Protein AF-A0AAN8SXS8-F1 (afdb_monomer_lite)

Radius of gyration: 14.44 Å; chains: 1; bounding box: 37×22×40 Å

Foldseek 3Di:
DVLVVLLVVLLPFDQDPDDPDDDFFQFLLRLQVVVCVVVVHDFDPVLNVVSVVRLVVLPPPPCNRPGVCVVDPRSRSVVVSSVVRCCCSPPDDSVVVVVD

Secondary structure (DSSP, 8-state):
-HHHHHHHHHHHSPPPS--------SSHHHHHHHHHHHHT-PPPHHHHHHHHHHHHTTTTSTTTTS-HHHHS-HHHHHHHHHHHHHHHHHH--HHHHTT-

Organism: Solanum bulbocastanum (NCBI:txid147425)

InterPro domains:
  IPR015270 Protein RDM1, plant [PF09187] (3-100)
  IPR015270 Protein RDM1, plant [PTHR36366] (3-100)
  IPR036319 RDM1 superfamily [G3DSA:1.20.120.690] (1-100)
  IPR036319 RDM1 superfamily [SSF109920] (3-100)

Sequence (100 aa):
MIARMYQEYMKLVPMPTQCGFVILF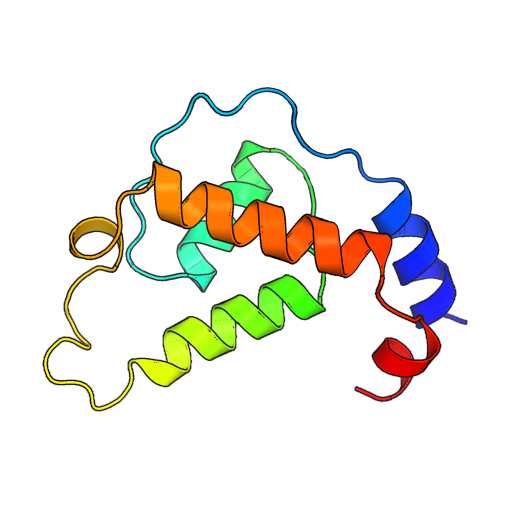TSWVGFATSMKEFYGQPLHYLTNVQMKKFDQMRLGADNEDVPIDTIIDSGKAKATIWIIEEVHRSTSSHHYIARL

Structure (mmCIF, N/CA/C/O backbone):
data_AF-A0AAN8SXS8-F1
#
_entry.id   AF-A0AAN8SXS8-F1
#
loop_
_atom_site.group_PDB
_atom_site.id
_atom_site.type_symbol
_atom_site.label_atom_id
_atom_site.label_alt_id
_atom_site.label_comp_id
_atom_site.label_asym_id
_atom_site.label_entity_id
_atom_site.label_seq_id
_atom_site.pdbx_PDB_ins_code
_atom_site.Cartn_x
_atom_site.Cartn_y
_atom_site.Cartn_z
_atom_site.occupancy
_atom_site.B_iso_or_equiv
_atom_site.auth_seq_id
_atom_site.auth_comp_id
_atom_site.auth_asym_id
_atom_site.auth_atom_id
_atom_site.pdbx_PDB_model_num
ATOM 1 N N . MET A 1 1 ? 4.382 0.819 -24.349 1.00 74.31 1 MET A N 1
ATOM 2 C CA . MET A 1 1 ? 5.598 1.562 -23.940 1.00 74.31 1 MET A CA 1
ATOM 3 C C . MET A 1 1 ? 5.448 2.173 -22.545 1.00 74.31 1 MET A C 1
ATOM 5 O O . MET A 1 1 ? 6.227 1.809 -21.678 1.00 74.31 1 MET A O 1
ATOM 9 N N . ILE A 1 2 ? 4.412 2.987 -22.287 1.00 93.75 2 ILE A N 1
ATOM 10 C CA . ILE A 1 2 ? 4.187 3.691 -21.002 1.00 93.75 2 ILE A CA 1
ATOM 11 C C . ILE A 1 2 ? 4.173 2.750 -19.781 1.00 93.75 2 ILE A C 1
ATOM 13 O O . ILE A 1 2 ? 4.963 2.936 -18.864 1.00 93.75 2 ILE A O 1
ATOM 17 N N . ALA A 1 3 ? 3.350 1.692 -19.791 1.00 95.62 3 ALA A N 1
ATOM 18 C CA . ALA A 1 3 ? 3.254 0.757 -18.659 1.00 95.62 3 ALA A CA 1
ATOM 19 C C . ALA A 1 3 ? 4.575 0.029 -18.342 1.00 95.62 3 ALA A C 1
ATOM 21 O O . ALA A 1 3 ? 4.842 -0.303 -17.190 1.00 95.62 3 ALA A O 1
ATOM 22 N N . ARG A 1 4 ? 5.416 -0.207 -19.361 1.00 96.56 4 ARG A N 1
ATOM 23 C CA . ARG A 1 4 ? 6.735 -0.828 -19.188 1.00 96.56 4 ARG A CA 1
ATOM 24 C C . ARG A 1 4 ? 7.689 0.114 -18.467 1.00 96.56 4 ARG A C 1
ATOM 26 O O . ARG A 1 4 ? 8.231 -0.274 -17.441 1.00 96.56 4 ARG A O 1
ATOM 33 N N . MET A 1 5 ? 7.820 1.344 -18.965 1.00 96.94 5 MET A N 1
ATOM 34 C CA . MET A 1 5 ? 8.655 2.372 -18.335 1.00 96.94 5 MET A CA 1
ATOM 35 C C . MET A 1 5 ? 8.201 2.657 -16.903 1.00 96.94 5 MET A C 1
ATOM 37 O O . MET A 1 5 ? 9.026 2.781 -16.007 1.00 96.94 5 MET A O 1
ATOM 41 N N . TYR A 1 6 ? 6.887 2.701 -16.676 1.00 97.00 6 TYR A N 1
ATOM 42 C CA . TYR A 1 6 ? 6.310 2.854 -15.347 1.00 97.00 6 TYR A CA 1
ATOM 43 C C . TYR A 1 6 ? 6.710 1.703 -14.408 1.00 97.00 6 TYR A C 1
ATOM 45 O O . TYR A 1 6 ? 7.204 1.963 -13.314 1.00 97.00 6 TYR A O 1
ATOM 53 N N . GLN A 1 7 ? 6.557 0.438 -14.825 1.00 97.19 7 GLN A N 1
ATOM 54 C CA . GLN A 1 7 ? 6.930 -0.695 -13.969 1.00 97.19 7 GLN A CA 1
ATOM 55 C C . GLN A 1 7 ? 8.440 -0.743 -13.707 1.00 97.19 7 GLN A C 1
ATOM 57 O O . GLN A 1 7 ? 8.859 -1.049 -12.594 1.00 97.19 7 GLN A O 1
ATOM 62 N N . GLU A 1 8 ? 9.259 -0.456 -14.722 1.00 96.75 8 GLU A N 1
ATOM 63 C CA . GLU A 1 8 ? 10.717 -0.381 -14.584 1.00 96.75 8 GLU A CA 1
ATOM 64 C C . GLU A 1 8 ? 11.116 0.732 -13.605 1.00 96.75 8 GLU A C 1
ATOM 66 O O . GLU A 1 8 ? 11.920 0.484 -12.712 1.00 96.75 8 GLU A O 1
ATOM 71 N N . TYR A 1 9 ? 10.490 1.910 -13.686 1.00 96.62 9 TYR A N 1
ATOM 72 C CA . TYR A 1 9 ? 10.692 2.998 -12.727 1.00 96.62 9 TYR A CA 1
ATOM 73 C C . TYR A 1 9 ? 10.298 2.595 -11.301 1.00 96.62 9 TYR A C 1
ATOM 75 O O . TYR A 1 9 ? 11.093 2.757 -10.377 1.00 96.62 9 TYR A O 1
ATOM 83 N N . MET A 1 10 ? 9.106 2.023 -11.105 1.00 97.25 10 MET A N 1
ATOM 84 C CA . MET A 1 10 ? 8.626 1.680 -9.761 1.00 97.25 10 MET A CA 1
ATOM 85 C C . MET A 1 10 ? 9.473 0.599 -9.082 1.00 97.25 10 MET A C 1
ATOM 87 O O . MET A 1 10 ? 9.566 0.593 -7.859 1.00 97.25 10 MET A O 1
ATOM 91 N N . LYS A 1 11 ? 10.146 -0.270 -9.847 1.00 95.69 11 LYS A N 1
ATOM 92 C CA . LYS A 1 11 ? 11.124 -1.238 -9.319 1.00 95.69 11 LYS A CA 1
ATOM 93 C C . LYS A 1 11 ? 12.391 -0.591 -8.75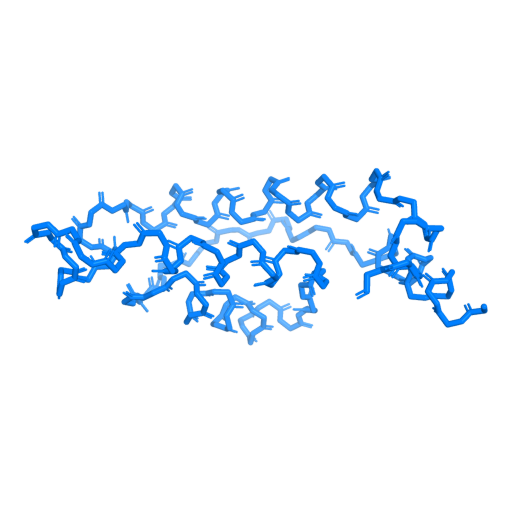6 1.00 95.69 11 LYS A C 1
ATOM 95 O O . LYS A 1 11 ? 13.041 -1.197 -7.912 1.00 95.69 11 LYS A O 1
ATOM 100 N N . LEU A 1 12 ? 12.754 0.603 -9.225 1.00 95.94 12 LEU A N 1
ATOM 101 C CA . LEU A 1 12 ? 13.951 1.321 -8.775 1.00 95.94 12 LEU A CA 1
ATOM 102 C C . LEU A 1 12 ? 13.716 2.115 -7.487 1.00 95.94 12 LEU A C 1
ATOM 104 O O . LEU A 1 12 ? 14.679 2.478 -6.816 1.00 95.94 12 LEU A O 1
ATOM 108 N N . VAL A 1 13 ? 12.459 2.403 -7.136 1.00 94.88 13 VAL A N 1
ATOM 109 C CA . VAL A 1 13 ? 12.135 3.158 -5.922 1.00 94.88 13 VAL A CA 1
ATOM 110 C C . VAL A 1 13 ? 12.362 2.254 -4.698 1.00 94.88 13 VAL A C 1
ATOM 112 O O . VAL A 1 13 ? 11.649 1.253 -4.551 1.00 94.88 13 VAL A O 1
ATOM 115 N N . PRO A 1 14 ? 13.312 2.579 -3.799 1.00 92.31 14 PRO A N 1
ATOM 116 C CA . PRO A 1 14 ? 13.648 1.718 -2.668 1.00 92.31 14 PRO A CA 1
ATOM 117 C C . PRO A 1 14 ? 12.529 1.696 -1.621 1.00 92.31 14 PRO A C 1
ATOM 119 O O . PRO A 1 14 ? 11.825 2.691 -1.438 1.00 92.31 14 PRO A O 1
ATOM 122 N N . MET A 1 15 ? 12.393 0.575 -0.905 1.00 90.38 15 MET A N 1
ATOM 123 C CA . MET A 1 15 ? 11.555 0.508 0.298 1.00 90.38 15 MET A CA 1
ATOM 124 C C . MET A 1 15 ? 12.174 1.364 1.415 1.00 90.38 15 MET A C 1
ATOM 126 O O . MET A 1 15 ? 13.392 1.306 1.614 1.00 90.38 15 MET A O 1
ATOM 130 N N . PRO A 1 16 ? 11.381 2.142 2.169 1.00 85.88 16 PRO A N 1
ATOM 131 C CA . PRO A 1 16 ? 11.909 2.898 3.294 1.00 85.88 16 PRO A CA 1
ATOM 132 C C . PRO A 1 16 ? 12.365 1.971 4.427 1.00 85.88 16 PRO A C 1
ATOM 134 O O . PRO A 1 16 ? 11.639 1.084 4.865 1.00 85.88 16 PRO A O 1
ATOM 137 N N . THR A 1 17 ? 13.573 2.212 4.935 1.00 76.69 17 THR A N 1
ATOM 138 C CA . THR A 1 17 ? 14.211 1.438 6.014 1.00 76.69 17 THR A CA 1
ATOM 139 C C . THR A 1 17 ? 13.872 1.939 7.417 1.00 76.69 17 THR A C 1
ATOM 141 O O . THR A 1 17 ? 14.031 1.198 8.384 1.00 76.69 17 THR A O 1
ATOM 144 N N . GLN A 1 18 ? 13.388 3.177 7.557 1.00 69.44 18 GLN A N 1
ATOM 145 C CA . GLN A 1 18 ? 12.954 3.737 8.839 1.00 69.44 18 GLN A CA 1
ATOM 146 C C . GLN A 1 18 ? 11.432 3.856 8.899 1.00 69.44 18 GLN A C 1
ATOM 148 O O . GLN A 1 18 ? 10.786 4.399 8.004 1.00 69.44 18 GLN A O 1
ATOM 153 N N . CYS A 1 19 ? 10.847 3.352 9.986 1.00 64.06 19 CYS A N 1
ATOM 154 C CA . CYS A 1 19 ? 9.399 3.222 10.134 1.00 64.06 19 CYS A CA 1
ATOM 155 C C . CYS A 1 19 ? 8.889 3.829 11.454 1.00 64.06 19 CYS A C 1
ATOM 157 O O . CYS A 1 19 ? 8.075 3.226 12.144 1.00 64.06 19 CYS A O 1
ATOM 159 N N . GLY A 1 20 ? 9.364 5.020 11.824 1.00 62.09 20 GLY A N 1
ATOM 160 C CA . GLY A 1 20 ? 9.147 5.619 13.149 1.00 62.09 20 GLY A CA 1
ATOM 161 C C . GLY A 1 20 ? 8.022 6.652 13.257 1.00 62.09 20 GLY A C 1
ATOM 162 O O . GLY A 1 20 ? 8.216 7.650 13.939 1.00 62.09 20 GLY A O 1
ATOM 163 N N . PHE A 1 21 ? 6.881 6.472 12.584 1.00 67.88 21 PHE A N 1
ATOM 164 C CA . PHE A 1 21 ? 5.797 7.463 12.640 1.00 67.88 21 PHE A CA 1
ATOM 165 C C . PHE A 1 21 ? 4.405 6.844 12.819 1.00 67.88 21 PHE A C 1
ATOM 167 O O . PHE A 1 21 ? 4.121 5.780 12.251 1.00 67.88 21 PHE A O 1
ATOM 174 N N . VAL A 1 22 ? 3.583 7.537 13.616 1.00 66.12 22 VAL A N 1
ATOM 175 C CA . VAL A 1 22 ? 2.151 7.303 13.849 1.00 66.12 22 VAL A CA 1
ATOM 176 C C . VAL A 1 22 ? 1.406 8.412 13.114 1.00 66.12 22 VAL A C 1
ATOM 178 O O . VAL A 1 22 ? 1.488 9.576 13.495 1.00 66.12 22 VAL A O 1
ATOM 181 N N . ILE A 1 23 ? 0.717 8.056 12.035 1.00 69.62 23 ILE A N 1
ATOM 182 C CA . ILE A 1 23 ? -0.155 8.972 11.294 1.00 69.62 23 ILE A CA 1
ATOM 183 C C . ILE A 1 23 ? -1.573 8.690 11.777 1.00 69.62 23 ILE A C 1
ATOM 185 O O . ILE A 1 23 ? -1.951 7.524 11.868 1.00 69.62 23 ILE A O 1
ATOM 189 N N . LEU A 1 24 ? -2.342 9.734 12.077 1.00 77.19 24 LEU A N 1
ATOM 190 C CA . LEU A 1 24 ? -3.788 9.618 12.271 1.00 77.19 24 LEU A CA 1
ATOM 191 C C . LEU A 1 24 ? -4.461 9.542 10.901 1.00 77.19 24 LEU A C 1
ATOM 193 O O . LEU A 1 24 ? -4.163 10.356 10.024 1.00 77.19 24 LEU A O 1
ATOM 197 N N . PHE A 1 25 ? -5.345 8.569 10.697 1.00 84.50 25 PHE A N 1
ATOM 198 C CA . PHE A 1 25 ? -5.991 8.357 9.405 1.00 84.50 25 PHE A CA 1
ATOM 199 C C . PHE A 1 25 ? -7.394 7.786 9.566 1.00 84.50 25 PHE A C 1
ATOM 201 O O . PHE A 1 25 ? -7.633 6.830 10.295 1.00 84.50 25 PHE A O 1
ATOM 208 N N . THR A 1 26 ? -8.332 8.334 8.802 1.00 90.56 26 THR A N 1
ATOM 209 C CA . THR A 1 26 ? -9.733 7.901 8.833 1.00 90.56 26 THR A CA 1
ATOM 210 C C . THR A 1 26 ? -10.085 6.941 7.696 1.00 90.56 26 THR A C 1
ATOM 212 O O . THR A 1 26 ? -11.125 6.291 7.761 1.00 90.56 26 THR A O 1
ATOM 215 N N . SER A 1 27 ? -9.224 6.814 6.676 1.00 95.00 27 SER A N 1
ATOM 216 C CA . SER A 1 27 ? -9.408 5.956 5.496 1.00 95.00 27 SER A CA 1
ATOM 217 C C . SER A 1 27 ? -8.079 5.396 4.974 1.00 95.00 27 SER A C 1
ATOM 219 O O . SER A 1 27 ? -7.012 5.960 5.236 1.00 95.00 27 SER A O 1
ATOM 221 N N . TRP A 1 28 ? -8.122 4.309 4.201 1.00 96.44 28 TRP A N 1
ATOM 222 C CA . TRP A 1 28 ? -6.933 3.715 3.583 1.00 96.44 28 TRP A CA 1
ATOM 223 C C . TRP A 1 28 ? -6.340 4.623 2.508 1.00 96.44 28 TRP A C 1
ATOM 225 O O . TRP A 1 28 ? -5.119 4.771 2.429 1.00 96.44 28 TRP A O 1
ATOM 235 N N . VAL A 1 29 ? -7.181 5.269 1.693 1.00 96.75 29 VAL A N 1
ATOM 236 C CA . VAL A 1 29 ? -6.732 6.252 0.694 1.00 96.75 29 VAL A CA 1
ATOM 237 C C . VAL A 1 29 ? -6.107 7.476 1.365 1.00 96.75 29 VAL A C 1
ATOM 239 O O . VAL A 1 29 ? -5.073 7.967 0.897 1.00 96.75 29 VAL A O 1
ATOM 242 N N . GLY A 1 30 ? -6.695 7.957 2.464 1.00 94.44 30 GLY A N 1
ATOM 243 C CA . GLY A 1 30 ? -6.138 9.054 3.254 1.00 94.44 30 GLY A CA 1
ATOM 244 C C . GLY A 1 30 ? -4.770 8.680 3.812 1.00 94.44 30 GLY A C 1
ATOM 245 O O . GLY A 1 30 ? -3.793 9.395 3.599 1.00 94.44 30 GLY A O 1
ATOM 246 N N . PHE A 1 31 ? -4.664 7.492 4.404 1.00 94.56 31 PHE A N 1
ATOM 247 C CA . PHE A 1 31 ? -3.413 7.011 4.973 1.00 94.56 31 PHE A CA 1
ATOM 248 C C . PHE A 1 31 ? -2.306 6.826 3.931 1.00 94.56 31 PHE A C 1
ATOM 250 O O . PHE A 1 31 ? -1.180 7.283 4.122 1.00 94.56 31 PHE A O 1
ATOM 257 N N . ALA A 1 32 ? -2.633 6.231 2.782 1.00 95.19 32 ALA A N 1
ATOM 258 C CA . ALA A 1 32 ? -1.713 6.096 1.658 1.00 95.19 32 ALA A CA 1
ATOM 259 C C . ALA A 1 32 ? -1.244 7.458 1.120 1.00 95.19 32 ALA A C 1
ATOM 261 O O . ALA A 1 32 ? -0.107 7.591 0.668 1.00 95.19 32 ALA A O 1
ATOM 262 N N . THR A 1 33 ? -2.101 8.482 1.175 1.00 95.06 33 THR A N 1
ATOM 263 C CA . THR A 1 33 ? -1.739 9.857 0.806 1.00 95.06 33 THR A CA 1
ATOM 264 C C . THR A 1 33 ? -0.737 10.446 1.791 1.00 95.06 33 THR A C 1
ATOM 266 O O . THR A 1 33 ? 0.336 10.866 1.363 1.00 95.06 33 THR A O 1
ATOM 269 N N . SER A 1 34 ? -1.002 10.345 3.094 1.00 92.44 34 SER A N 1
ATOM 270 C CA . SER A 1 34 ? -0.059 10.788 4.125 1.00 92.44 34 SER A CA 1
ATOM 271 C C . SER A 1 34 ? 1.274 10.035 4.076 1.00 92.44 34 SER A C 1
ATOM 273 O O . SER A 1 34 ? 2.325 10.628 4.302 1.00 92.44 34 SER A O 1
ATOM 275 N N . MET A 1 35 ? 1.272 8.742 3.731 1.00 91.81 35 MET A N 1
ATOM 276 C CA . MET A 1 35 ? 2.511 7.986 3.519 1.00 91.81 35 MET A CA 1
ATOM 277 C C . MET A 1 35 ? 3.319 8.528 2.333 1.00 91.81 35 MET A C 1
ATOM 279 O O . MET A 1 35 ? 4.531 8.691 2.462 1.00 91.81 35 MET A O 1
ATOM 283 N N . LYS A 1 36 ? 2.680 8.841 1.196 1.00 92.94 36 LYS A N 1
ATOM 284 C CA . LYS A 1 36 ? 3.377 9.430 0.035 1.00 92.94 36 LYS A CA 1
ATOM 285 C C . LYS A 1 36 ? 4.051 10.756 0.393 1.00 92.94 36 LYS A C 1
ATOM 287 O O . LYS A 1 36 ? 5.199 10.974 0.014 1.00 92.94 36 LYS A O 1
ATOM 292 N N . GLU A 1 37 ? 3.348 11.610 1.134 1.00 91.50 37 GLU A N 1
ATOM 293 C CA . GLU A 1 37 ? 3.857 12.908 1.590 1.00 91.50 37 GLU A CA 1
ATOM 294 C C . GLU A 1 37 ? 5.011 12.748 2.585 1.00 91.50 37 GLU A C 1
ATOM 296 O O . GLU A 1 37 ? 6.067 13.347 2.402 1.00 91.50 37 GLU A O 1
ATOM 301 N N . PHE A 1 38 ? 4.844 11.893 3.597 1.00 89.44 38 PHE A N 1
ATOM 302 C CA . PHE A 1 38 ? 5.844 11.688 4.645 1.00 89.44 38 PHE A CA 1
ATOM 303 C C . PHE A 1 38 ? 7.142 11.071 4.114 1.00 89.44 38 PHE A C 1
ATOM 305 O O . PHE A 1 38 ? 8.233 11.531 4.442 1.00 89.44 38 PHE A O 1
ATOM 312 N N . TYR A 1 39 ? 7.038 10.021 3.297 1.00 89.81 39 TYR A N 1
ATOM 313 C CA . TYR A 1 39 ? 8.207 9.318 2.766 1.00 89.81 39 TYR A CA 1
ATOM 314 C C . TYR A 1 39 ? 8.795 9.988 1.519 1.00 89.81 39 TYR A C 1
ATOM 316 O O . TYR A 1 39 ? 9.870 9.589 1.075 1.00 89.81 39 TYR A O 1
ATOM 324 N N . GLY A 1 40 ? 8.106 10.973 0.933 1.00 91.62 40 GLY A N 1
ATOM 325 C CA . GLY A 1 40 ? 8.527 11.624 -0.309 1.00 91.62 40 GLY A CA 1
ATOM 326 C C . GLY A 1 40 ? 8.616 10.656 -1.493 1.00 91.62 40 GLY A C 1
ATOM 327 O O . GLY A 1 40 ? 9.406 10.866 -2.412 1.00 91.62 40 GLY A O 1
ATOM 328 N N . GLN A 1 41 ? 7.846 9.565 -1.458 1.00 93.38 41 GLN A N 1
ATOM 329 C CA . GLN A 1 41 ? 7.898 8.491 -2.447 1.00 93.38 41 GLN A CA 1
ATOM 330 C C . GLN A 1 41 ? 6.506 8.181 -3.002 1.00 93.38 41 GLN A C 1
ATOM 332 O O . GLN A 1 41 ? 5.523 8.198 -2.259 1.00 93.38 41 GLN A O 1
ATOM 337 N N . PRO A 1 42 ? 6.399 7.844 -4.299 1.00 96.12 42 PRO A N 1
ATOM 338 C CA . PRO A 1 42 ? 5.132 7.418 -4.869 1.00 96.12 42 PRO A CA 1
ATOM 339 C C . PRO A 1 42 ? 4.743 6.025 -4.356 1.00 96.12 42 PRO A C 1
ATOM 341 O O . PRO A 1 42 ? 5.600 5.202 -4.044 1.00 96.12 42 PRO A O 1
ATOM 344 N N . LEU A 1 43 ? 3.441 5.738 -4.344 1.00 97.44 43 LEU A N 1
ATOM 345 C CA . LEU A 1 43 ? 2.919 4.375 -4.216 1.00 97.44 43 LEU A CA 1
ATOM 346 C C . LEU A 1 43 ? 2.487 3.855 -5.582 1.00 97.44 43 LEU A C 1
ATOM 348 O O . LEU A 1 43 ? 2.022 4.620 -6.432 1.00 97.44 43 LEU A O 1
ATOM 352 N N . HIS A 1 44 ? 2.593 2.548 -5.777 1.00 98.19 44 HIS A N 1
ATOM 353 C CA . HIS A 1 44 ? 2.222 1.873 -7.003 1.00 98.19 44 HIS A CA 1
ATOM 354 C C . HIS A 1 44 ? 0.744 2.091 -7.342 1.00 98.19 44 HIS A C 1
ATOM 356 O O . HIS A 1 44 ? -0.125 2.109 -6.472 1.00 98.19 44 HIS A O 1
ATOM 362 N N . TYR A 1 45 ? 0.430 2.236 -8.629 1.00 97.69 45 TYR A N 1
ATOM 363 C CA . TYR A 1 45 ? -0.927 2.349 -9.159 1.00 97.69 45 TYR A CA 1
ATOM 364 C C . TYR A 1 45 ? -1.850 1.272 -8.576 1.00 97.69 45 TYR A C 1
ATOM 366 O O . TYR A 1 45 ? -2.880 1.594 -7.990 1.00 97.69 45 TYR A O 1
ATOM 374 N N . LEU A 1 46 ? -1.429 0.003 -8.640 1.00 98.19 46 LEU A N 1
ATOM 375 C CA . LEU A 1 46 ? -2.184 -1.116 -8.063 1.00 98.19 46 LEU A CA 1
ATOM 376 C C . LEU A 1 46 ? -2.376 -0.990 -6.546 1.00 98.19 46 LEU A C 1
ATOM 378 O O . LEU A 1 46 ? -3.436 -1.350 -6.046 1.00 98.19 46 LEU A O 1
ATOM 382 N N . THR A 1 47 ? -1.406 -0.432 -5.817 1.00 98.31 47 THR A N 1
ATOM 383 C CA . THR A 1 47 ? -1.541 -0.171 -4.376 1.00 98.31 47 THR A CA 1
ATOM 384 C C . THR A 1 47 ? -2.603 0.889 -4.123 1.00 98.31 47 THR A C 1
ATOM 386 O O . THR A 1 47 ? -3.497 0.663 -3.316 1.00 98.31 47 THR A O 1
ATOM 389 N N . ASN A 1 48 ? -2.588 2.005 -4.860 1.00 98.06 48 ASN A N 1
ATOM 390 C CA . ASN A 1 48 ? -3.627 3.035 -4.735 1.00 98.06 48 ASN A CA 1
ATOM 391 C C . ASN A 1 48 ? -5.023 2.472 -5.073 1.00 98.06 48 ASN A C 1
ATOM 393 O O . ASN A 1 48 ? -5.989 2.754 -4.365 1.00 98.06 48 ASN A O 1
ATOM 397 N N . VAL A 1 49 ? -5.132 1.633 -6.111 1.00 98.06 49 VAL A N 1
ATOM 398 C CA . VAL A 1 49 ? -6.382 0.930 -6.449 1.00 98.06 49 VAL A CA 1
ATOM 399 C C . VAL A 1 49 ? -6.819 0.006 -5.311 1.00 98.06 49 VAL A C 1
ATOM 401 O O . VAL A 1 49 ? -8.000 -0.021 -4.970 1.00 98.06 49 VAL A O 1
ATOM 404 N N . GLN A 1 50 ? -5.890 -0.725 -4.694 1.00 98.25 50 GLN A N 1
ATOM 405 C CA . GLN A 1 50 ? -6.188 -1.609 -3.571 1.00 98.25 50 GLN A CA 1
ATOM 406 C C . GLN A 1 50 ? -6.685 -0.835 -2.343 1.00 98.25 50 GLN A C 1
ATOM 408 O O . GLN A 1 50 ? -7.666 -1.250 -1.733 1.00 98.25 50 GLN A O 1
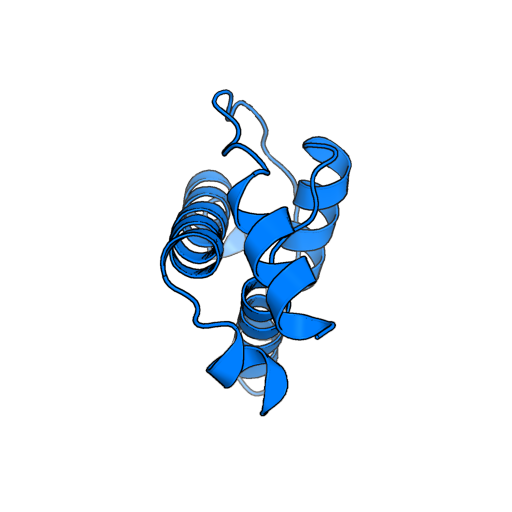ATOM 413 N N . MET A 1 51 ? -6.079 0.311 -2.019 1.00 97.94 51 MET A N 1
ATOM 414 C CA . MET A 1 51 ? -6.536 1.169 -0.915 1.00 97.94 51 MET A CA 1
ATOM 415 C C . MET A 1 51 ? -7.944 1.706 -1.167 1.00 97.94 51 MET A C 1
ATOM 417 O O . MET A 1 51 ? -8.789 1.679 -0.277 1.00 97.94 51 MET A O 1
ATOM 421 N N . LYS A 1 52 ? -8.237 2.099 -2.412 1.00 98.00 52 LYS A N 1
ATOM 422 C CA . LYS A 1 52 ? -9.591 2.499 -2.806 1.00 98.00 52 LYS A CA 1
ATOM 423 C C . LYS A 1 52 ? -10.595 1.356 -2.640 1.00 98.00 52 LYS A C 1
ATOM 425 O O . LYS A 1 52 ? -11.696 1.591 -2.157 1.00 98.00 52 LYS A O 1
ATOM 430 N N . LYS A 1 53 ? -10.224 0.123 -3.005 1.00 98.00 53 LYS A N 1
ATOM 431 C CA . LYS A 1 53 ? -11.072 -1.061 -2.783 1.00 98.00 53 LYS A CA 1
ATOM 432 C C . LYS A 1 53 ? -11.296 -1.330 -1.297 1.00 98.00 53 LYS A C 1
ATOM 434 O O . LYS A 1 53 ? -12.410 -1.667 -0.921 1.00 98.00 53 LYS A O 1
ATOM 439 N N . PHE A 1 54 ? -10.271 -1.172 -0.461 1.00 96.88 54 PHE A N 1
ATOM 440 C CA . PHE A 1 54 ? -10.407 -1.315 0.989 1.00 96.88 54 PHE A CA 1
ATOM 441 C C . PHE A 1 54 ? -11.407 -0.321 1.575 1.00 96.88 54 PHE A C 1
ATOM 443 O O . PHE A 1 54 ? -12.258 -0.739 2.351 1.00 96.88 54 PHE A O 1
ATOM 450 N N . ASP A 1 55 ? -11.371 0.943 1.152 1.00 96.25 55 ASP A N 1
ATOM 451 C CA . ASP A 1 55 ? -12.373 1.925 1.577 1.00 96.25 55 ASP A CA 1
ATOM 452 C C . ASP A 1 55 ? -13.773 1.584 1.041 1.00 96.25 55 ASP A C 1
ATOM 454 O O . ASP A 1 55 ? -14.748 1.624 1.785 1.00 96.25 55 ASP A O 1
ATOM 458 N N . GLN A 1 56 ? -13.885 1.166 -0.223 1.00 96.94 56 GLN A N 1
ATOM 459 C CA . GLN A 1 56 ? -15.171 0.799 -0.831 1.00 96.94 56 GLN A CA 1
ATOM 460 C C . GLN A 1 56 ? -15.832 -0.425 -0.188 1.00 96.94 56 GLN A C 1
ATOM 462 O O . GLN A 1 56 ? -17.055 -0.483 -0.122 1.00 96.94 56 GLN A O 1
ATOM 467 N N . MET A 1 57 ? -15.055 -1.398 0.295 1.00 95.31 57 MET A N 1
ATOM 468 C CA . MET A 1 57 ? -15.593 -2.584 0.976 1.00 95.31 57 MET A CA 1
ATOM 469 C C . MET A 1 57 ? -16.253 -2.269 2.322 1.00 95.31 57 MET A C 1
ATOM 471 O O . MET A 1 57 ? -16.929 -3.133 2.870 1.00 95.31 57 MET A O 1
ATOM 475 N N . ARG A 1 58 ? -16.049 -1.065 2.866 1.00 94.31 58 ARG A N 1
ATOM 476 C CA . ARG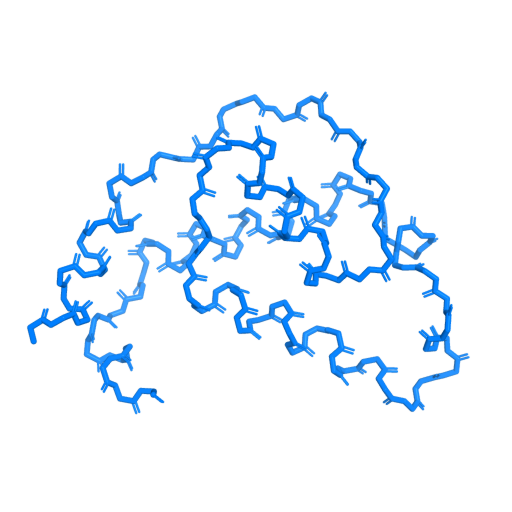 A 1 58 ? -16.668 -0.637 4.125 1.00 94.31 58 ARG A CA 1
ATOM 477 C C . ARG A 1 58 ? -18.066 -0.055 3.941 1.00 94.31 58 ARG A C 1
ATOM 479 O O . ARG A 1 58 ? -18.785 0.063 4.925 1.00 94.31 58 ARG A O 1
ATOM 486 N N . LEU A 1 59 ? -18.438 0.300 2.710 1.00 94.25 59 LEU A N 1
ATOM 487 C CA . LEU A 1 59 ? -19.740 0.886 2.411 1.00 94.25 59 LEU A CA 1
ATOM 488 C C . LEU A 1 59 ? -20.857 -0.122 2.720 1.00 94.25 59 LEU A C 1
ATOM 490 O O . LEU A 1 59 ? -20.838 -1.248 2.221 1.00 94.25 59 LEU A O 1
ATOM 494 N N . GLY A 1 60 ? -21.830 0.292 3.526 1.00 93.94 60 GLY A N 1
ATOM 495 C CA . GLY A 1 60 ? -22.948 -0.521 3.994 1.00 93.94 60 GLY A CA 1
ATOM 496 C C . GLY A 1 60 ? -22.642 -1.415 5.200 1.00 93.94 60 GLY A C 1
ATOM 497 O O . GLY A 1 60 ? -23.501 -2.213 5.572 1.00 93.94 60 GLY A O 1
ATOM 498 N N . ALA A 1 61 ? -21.452 -1.325 5.802 1.00 93.44 61 ALA A N 1
ATOM 499 C CA . ALA A 1 61 ? -21.134 -2.043 7.035 1.00 93.44 61 ALA A CA 1
ATOM 500 C C . ALA A 1 61 ? -21.643 -1.285 8.273 1.00 93.44 61 ALA A C 1
ATOM 502 O O . ALA A 1 61 ? -21.635 -0.057 8.301 1.00 93.44 61 ALA A O 1
ATOM 503 N N . ASP A 1 62 ? -21.979 -2.006 9.349 1.00 93.00 62 ASP A N 1
ATOM 504 C CA . ASP A 1 62 ? -22.452 -1.406 10.613 1.00 93.00 62 ASP A CA 1
ATOM 505 C C . ASP A 1 62 ? -21.463 -0.390 11.218 1.00 93.00 62 ASP A C 1
ATOM 507 O O . ASP A 1 62 ? -21.842 0.482 11.996 1.00 93.00 62 ASP A O 1
ATOM 511 N N . ASN A 1 63 ? -20.179 -0.509 10.874 1.00 89.81 63 ASN A N 1
ATOM 512 C CA . ASN A 1 63 ? -19.097 0.356 11.331 1.00 89.81 63 ASN A CA 1
ATOM 513 C C . ASN A 1 63 ? -18.498 1.220 10.207 1.00 89.81 63 ASN A C 1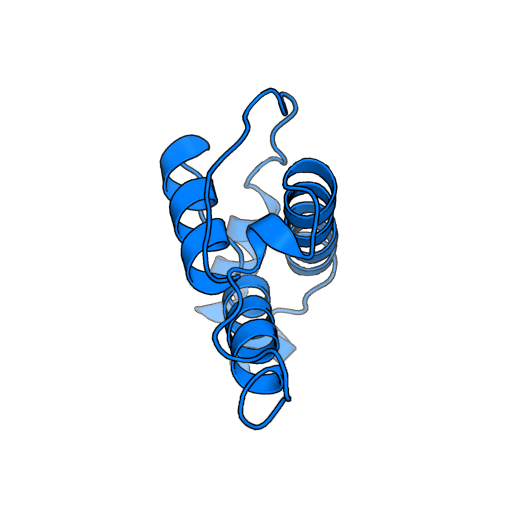
ATOM 515 O O . ASN A 1 63 ? -17.317 1.573 10.275 1.00 89.81 63 ASN A O 1
ATOM 519 N N . GLU A 1 64 ? -19.266 1.538 9.163 1.00 91.00 64 GLU A N 1
ATOM 520 C CA . GLU A 1 64 ? -18.821 2.382 8.044 1.00 91.00 64 GLU A CA 1
ATOM 521 C C . GLU A 1 64 ? -18.261 3.734 8.526 1.00 91.00 64 GLU A C 1
ATOM 523 O O . GLU A 1 64 ? -17.145 4.101 8.155 1.00 91.00 64 GLU A O 1
ATOM 528 N N . ASP A 1 65 ? -18.973 4.410 9.433 1.00 89.75 65 ASP A N 1
ATOM 529 C CA . ASP A 1 65 ? -18.618 5.744 9.949 1.00 89.75 65 ASP A CA 1
ATOM 530 C C . ASP A 1 65 ? -17.472 5.740 10.973 1.00 89.75 65 ASP A C 1
ATOM 532 O O . ASP A 1 65 ? -16.978 6.792 11.387 1.00 89.75 65 ASP A O 1
ATOM 536 N N . VAL A 1 66 ? -17.033 4.560 11.414 1.00 92.88 66 VAL A N 1
ATOM 537 C CA . VAL A 1 66 ? -15.967 4.441 12.411 1.00 92.88 66 VAL A CA 1
ATOM 538 C C . VAL A 1 66 ? -14.610 4.726 11.744 1.00 92.88 66 VAL A C 1
ATOM 540 O O . VAL A 1 66 ? -14.290 4.116 10.725 1.00 92.88 66 VAL A O 1
ATOM 543 N N . PRO A 1 67 ? -13.759 5.620 12.271 1.00 90.94 67 PRO A N 1
ATOM 544 C CA . PRO A 1 67 ? -12.434 5.867 11.697 1.00 90.94 67 PRO A CA 1
ATOM 545 C C . PRO A 1 67 ? -11.541 4.617 11.695 1.00 90.94 67 PRO A C 1
ATOM 547 O O . PRO A 1 67 ? -11.515 3.867 12.673 1.00 90.94 67 PRO A O 1
ATOM 550 N N . ILE A 1 68 ? -10.787 4.377 10.613 1.00 90.94 68 ILE A N 1
ATOM 551 C CA . ILE A 1 68 ? -9.979 3.145 10.488 1.00 90.94 68 ILE A CA 1
ATOM 552 C C . ILE A 1 68 ? -8.891 3.046 11.555 1.00 90.94 68 ILE A C 1
ATOM 554 O O . ILE A 1 68 ? -8.649 1.948 12.050 1.00 90.94 68 ILE A O 1
ATOM 558 N N . ASP A 1 69 ? -8.266 4.155 11.941 1.00 90.12 69 ASP A N 1
ATOM 559 C CA . ASP A 1 69 ? -7.246 4.195 12.995 1.00 90.12 69 ASP A CA 1
ATOM 560 C C . ASP A 1 69 ? -7.750 3.742 14.378 1.00 90.12 69 ASP A C 1
ATOM 562 O O . ASP A 1 69 ? -6.947 3.350 15.223 1.00 90.12 69 ASP A O 1
ATOM 566 N N . THR A 1 70 ? -9.067 3.717 14.600 1.00 91.62 70 THR A N 1
ATOM 567 C CA . THR A 1 70 ? -9.673 3.141 15.815 1.00 91.62 70 THR A CA 1
ATOM 568 C C . THR A 1 70 ? -9.902 1.628 15.724 1.00 91.62 70 THR A C 1
ATOM 570 O O . THR A 1 70 ? -10.018 0.957 16.748 1.00 91.62 70 THR A O 1
ATOM 573 N N . ILE A 1 71 ? -9.949 1.078 14.506 1.00 92.25 71 ILE A N 1
ATOM 574 C CA . ILE A 1 71 ? -10.187 -0.348 14.231 1.00 92.25 71 ILE A CA 1
ATOM 575 C C . ILE A 1 71 ? -8.855 -1.084 14.043 1.00 92.25 71 ILE A C 1
ATOM 577 O O . ILE A 1 71 ? -8.682 -2.216 14.499 1.00 92.25 71 ILE A O 1
ATOM 581 N N . ILE A 1 72 ? -7.910 -0.456 13.342 1.00 91.50 72 ILE A N 1
ATOM 582 C CA . ILE A 1 72 ? -6.631 -1.039 12.948 1.00 91.50 72 ILE A CA 1
ATOM 583 C C . ILE A 1 72 ? -5.507 -0.156 13.471 1.00 91.50 72 ILE A C 1
ATOM 585 O O . ILE A 1 72 ? -5.394 1.011 13.109 1.00 91.50 72 ILE A O 1
ATOM 589 N N . ASP A 1 73 ? -4.621 -0.764 14.261 1.00 90.12 73 ASP A N 1
ATOM 590 C CA . ASP A 1 73 ? -3.389 -0.118 14.705 1.00 90.12 73 ASP A CA 1
ATOM 591 C C . ASP A 1 73 ? -2.594 0.460 13.521 1.00 90.12 73 ASP A C 1
ATOM 593 O O . ASP A 1 73 ? -2.354 -0.214 12.513 1.00 90.12 73 ASP A O 1
ATOM 597 N N . SER A 1 74 ? -2.131 1.701 13.674 1.00 88.25 74 SER A N 1
ATOM 598 C CA . SER A 1 74 ? -1.378 2.419 12.642 1.00 88.25 74 SER A CA 1
ATOM 599 C C . SER A 1 74 ? -0.124 1.671 12.173 1.00 88.25 74 SER A C 1
ATOM 601 O O . SER A 1 74 ? 0.205 1.699 10.985 1.00 8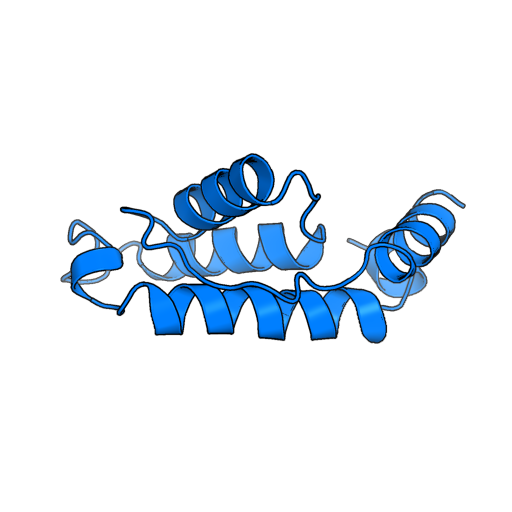8.25 74 SER A O 1
ATOM 603 N N . GLY A 1 75 ? 0.556 0.945 13.068 1.00 89.31 75 GLY A N 1
ATOM 604 C CA . GLY A 1 75 ? 1.710 0.115 12.733 1.00 89.31 75 GLY A CA 1
ATOM 605 C C . GLY A 1 75 ? 1.332 -1.039 11.807 1.00 89.31 75 GLY A C 1
ATOM 606 O O . GLY A 1 75 ? 1.990 -1.254 10.785 1.00 89.31 75 GLY A O 1
ATOM 607 N N . LYS A 1 76 ? 0.230 -1.733 12.110 1.00 91.94 76 LYS A N 1
ATOM 608 C CA . LYS A 1 76 ? -0.320 -2.811 11.269 1.00 91.94 76 LYS A CA 1
ATOM 609 C C . LYS A 1 76 ? -0.829 -2.304 9.924 1.00 91.94 76 LYS A C 1
ATOM 611 O O . LYS A 1 76 ? -0.532 -2.915 8.896 1.00 91.94 76 LYS A O 1
ATOM 616 N N . ALA A 1 77 ? -1.558 -1.189 9.906 1.00 92.88 77 ALA A N 1
ATOM 617 C CA . ALA A 1 77 ? -2.032 -0.587 8.663 1.00 92.88 77 ALA A CA 1
ATOM 618 C C . ALA A 1 77 ? -0.845 -0.213 7.762 1.00 92.88 77 ALA A C 1
ATOM 620 O O . ALA A 1 77 ? -0.832 -0.533 6.572 1.00 92.88 77 ALA A O 1
ATOM 621 N N . LYS A 1 78 ? 0.196 0.398 8.341 1.00 91.62 78 LYS A N 1
ATOM 622 C CA . LYS A 1 78 ? 1.406 0.808 7.617 1.00 91.62 78 LYS A CA 1
ATOM 623 C C . LYS A 1 78 ? 2.134 -0.389 7.022 1.00 91.62 78 LYS A C 1
ATOM 625 O O . LYS A 1 78 ? 2.477 -0.378 5.843 1.00 91.62 78 LYS A O 1
ATOM 630 N N . ALA A 1 79 ? 2.347 -1.427 7.833 1.00 92.69 79 ALA A N 1
ATOM 631 C CA . ALA A 1 79 ? 2.973 -2.668 7.389 1.00 92.69 79 ALA A CA 1
ATOM 632 C C . ALA A 1 79 ? 2.179 -3.311 6.245 1.00 92.69 79 ALA A C 1
ATOM 634 O O . ALA A 1 79 ? 2.766 -3.750 5.262 1.00 92.69 79 ALA A O 1
ATOM 635 N N . THR A 1 80 ? 0.847 -3.290 6.330 1.00 95.56 80 THR A N 1
ATOM 636 C CA . THR A 1 80 ? -0.036 -3.811 5.279 1.00 95.56 80 THR A CA 1
ATOM 637 C C . THR A 1 80 ? 0.187 -3.088 3.951 1.00 95.56 80 THR A C 1
ATOM 639 O O . THR A 1 80 ? 0.375 -3.743 2.928 1.00 95.56 80 THR A O 1
ATOM 642 N N . ILE A 1 81 ? 0.223 -1.750 3.955 1.00 95.81 81 ILE A N 1
ATOM 643 C CA . ILE A 1 81 ? 0.483 -0.969 2.735 1.00 95.81 81 ILE A CA 1
ATOM 644 C C . ILE A 1 81 ? 1.867 -1.288 2.170 1.00 95.81 81 ILE A C 1
ATOM 646 O O . ILE A 1 81 ? 1.980 -1.507 0.967 1.00 95.81 81 ILE A O 1
ATOM 650 N N . TRP A 1 82 ? 2.904 -1.360 3.011 1.00 95.00 82 TRP A N 1
ATOM 651 C CA . TRP A 1 82 ? 4.261 -1.647 2.539 1.00 95.00 82 TRP A CA 1
ATOM 652 C C . TRP A 1 82 ? 4.421 -3.046 1.956 1.00 95.00 82 TRP A C 1
ATOM 654 O O . TRP A 1 82 ? 5.036 -3.184 0.905 1.00 95.00 82 TRP A O 1
ATOM 664 N N . ILE A 1 83 ? 3.821 -4.063 2.575 1.00 96.12 83 ILE A N 1
ATOM 665 C CA . ILE A 1 83 ? 3.844 -5.434 2.049 1.00 96.12 83 ILE A CA 1
ATOM 666 C C . ILE A 1 83 ? 3.138 -5.488 0.686 1.00 96.12 83 ILE A C 1
ATOM 668 O O . ILE A 1 83 ? 3.652 -6.075 -0.264 1.00 96.12 83 ILE A O 1
ATOM 672 N N . ILE A 1 84 ? 1.977 -4.836 0.554 1.00 97.88 84 ILE A N 1
ATOM 673 C CA . ILE A 1 84 ? 1.255 -4.750 -0.725 1.00 97.88 84 ILE A CA 1
ATOM 674 C C . ILE A 1 84 ? 2.090 -3.997 -1.774 1.00 97.88 84 ILE A C 1
ATOM 676 O O . ILE A 1 84 ? 2.174 -4.423 -2.926 1.00 97.88 84 ILE A O 1
ATOM 680 N N . GLU A 1 85 ? 2.720 -2.889 -1.386 1.00 97.88 85 GLU A N 1
ATOM 681 C CA . GLU A 1 85 ? 3.570 -2.083 -2.261 1.00 97.88 85 GLU A CA 1
ATOM 682 C C . GLU A 1 85 ? 4.791 -2.866 -2.755 1.00 97.88 85 GLU A C 1
ATOM 684 O O . GLU A 1 85 ? 5.106 -2.822 -3.946 1.00 97.88 85 GLU A O 1
ATOM 689 N N . GLU A 1 86 ? 5.446 -3.617 -1.872 1.00 97.00 86 GLU A N 1
ATOM 690 C CA . GLU A 1 86 ? 6.580 -4.476 -2.206 1.00 97.00 86 GLU A CA 1
ATOM 691 C C . GLU A 1 86 ? 6.182 -5.548 -3.223 1.00 97.00 86 GLU A C 1
ATOM 693 O O . GLU A 1 86 ? 6.872 -5.721 -4.235 1.00 97.00 86 GLU A O 1
ATOM 698 N N . VAL A 1 87 ? 5.036 -6.209 -3.012 1.00 97.69 87 VAL A N 1
ATOM 699 C CA . VAL A 1 87 ? 4.474 -7.160 -3.980 1.00 97.69 87 VAL A CA 1
ATOM 700 C C . VAL A 1 87 ? 4.260 -6.463 -5.321 1.00 97.69 87 VAL A C 1
ATOM 702 O O . VAL A 1 87 ? 4.756 -6.930 -6.345 1.00 97.69 87 VAL A O 1
ATOM 705 N N . HIS A 1 88 ? 3.585 -5.314 -5.341 1.00 98.00 88 HIS A N 1
ATOM 706 C CA . HIS A 1 88 ? 3.264 -4.640 -6.593 1.00 98.00 88 HIS A CA 1
ATOM 707 C C . HIS A 1 88 ? 4.495 -4.136 -7.355 1.00 98.00 88 HIS A C 1
ATOM 709 O O . HIS A 1 88 ? 4.544 -4.283 -8.580 1.00 98.00 88 HIS A O 1
ATOM 715 N N . ARG A 1 89 ? 5.503 -3.583 -6.674 1.00 96.88 89 ARG A N 1
ATOM 716 C CA . ARG A 1 89 ? 6.753 -3.159 -7.326 1.00 96.88 89 ARG A CA 1
ATOM 717 C C . ARG A 1 89 ? 7.531 -4.356 -7.865 1.00 96.88 89 ARG A C 1
ATOM 719 O O . ARG A 1 89 ? 7.998 -4.323 -9.005 1.00 96.88 89 ARG A O 1
ATOM 726 N N . SER A 1 90 ? 7.622 -5.431 -7.088 1.00 95.38 90 SER A N 1
ATOM 727 C CA . SER A 1 90 ? 8.502 -6.559 -7.403 1.00 95.38 90 SER A CA 1
ATOM 728 C C . SER A 1 90 ? 7.916 -7.503 -8.451 1.00 95.38 90 SER A C 1
ATOM 730 O O . SER A 1 90 ? 8.643 -7.965 -9.334 1.00 95.38 90 SER A O 1
ATOM 732 N N . THR A 1 91 ? 6.609 -7.773 -8.396 1.00 96.31 91 THR A N 1
ATOM 733 C CA . THR A 1 91 ? 6.004 -8.893 -9.138 1.00 96.31 91 THR A CA 1
ATOM 734 C C . THR A 1 91 ? 5.080 -8.471 -10.281 1.00 96.31 91 THR A C 1
ATOM 736 O O . THR A 1 91 ? 4.829 -9.278 -11.178 1.00 96.31 91 THR A O 1
ATOM 739 N N . SER A 1 92 ? 4.599 -7.222 -10.317 1.00 96.44 92 SER A N 1
ATOM 740 C CA . SER A 1 92 ? 3.628 -6.811 -11.341 1.00 96.44 92 SER A CA 1
ATOM 741 C C . SER A 1 92 ? 4.224 -6.837 -12.748 1.00 96.44 92 SER A C 1
ATOM 743 O O . SER A 1 92 ? 5.289 -6.279 -13.027 1.00 96.44 92 SER A O 1
ATOM 745 N N . SER A 1 93 ? 3.493 -7.458 -13.672 1.00 95.94 93 SER A N 1
ATOM 746 C CA . SER A 1 93 ? 3.822 -7.424 -15.094 1.00 95.94 93 SER A CA 1
ATOM 747 C C . SER A 1 93 ? 3.320 -6.131 -15.727 1.00 95.94 93 SER A C 1
ATOM 749 O O . SER A 1 93 ? 2.148 -5.771 -15.606 1.00 95.94 93 SER A O 1
ATOM 751 N N . HIS A 1 94 ? 4.178 -5.471 -16.501 1.00 94.88 94 HIS A N 1
ATOM 752 C CA . HIS A 1 94 ? 3.780 -4.299 -17.276 1.00 94.88 94 HIS A CA 1
ATOM 753 C C . HIS A 1 94 ? 2.701 -4.613 -18.328 1.00 94.88 94 HIS A C 1
ATOM 755 O O . HIS A 1 94 ? 1.930 -3.727 -18.688 1.00 94.88 94 HIS A O 1
ATOM 761 N N . HIS A 1 95 ? 2.602 -5.866 -18.797 1.00 96.62 95 HIS A N 1
ATOM 762 C CA . HIS A 1 95 ? 1.511 -6.300 -19.677 1.00 96.62 95 HIS A CA 1
ATOM 763 C C . HIS A 1 95 ? 0.159 -6.304 -18.962 1.00 96.62 95 HIS A C 1
ATOM 765 O O . HIS A 1 95 ? -0.854 -5.992 -19.578 1.00 96.62 95 HIS A O 1
ATOM 771 N N . TYR A 1 96 ? 0.139 -6.651 -17.673 1.00 96.25 96 TYR A N 1
ATOM 772 C CA . TYR A 1 96 ? -1.079 -6.600 -16.870 1.00 96.25 96 TYR A CA 1
ATOM 773 C C . TYR A 1 96 ? -1.514 -5.150 -16.650 1.00 96.25 96 TYR A C 1
ATOM 775 O O . TYR A 1 96 ? -2.661 -4.813 -16.910 1.00 96.25 96 TYR A O 1
ATOM 783 N N . ILE A 1 97 ? -0.577 -4.274 -16.277 1.00 95.00 97 ILE A N 1
ATOM 784 C CA . ILE A 1 97 ? -0.855 -2.848 -16.049 1.00 95.00 97 ILE A CA 1
ATOM 785 C C . ILE A 1 97 ? -1.367 -2.163 -17.318 1.00 95.00 97 ILE A C 1
ATOM 787 O O . ILE A 1 97 ? -2.272 -1.349 -17.240 1.00 95.00 97 ILE A O 1
ATOM 791 N N . ALA A 1 98 ? -0.834 -2.513 -18.492 1.00 95.81 98 ALA A N 1
ATOM 792 C CA . ALA A 1 98 ? -1.288 -1.951 -19.764 1.00 95.81 98 ALA A CA 1
ATOM 793 C C . ALA A 1 98 ? -2.729 -2.335 -20.155 1.00 95.81 98 ALA A C 1
ATOM 795 O O . ALA A 1 98 ? -3.267 -1.738 -21.083 1.00 95.81 98 ALA A O 1
ATOM 796 N N . ARG A 1 99 ? -3.315 -3.363 -19.524 1.00 95.56 99 ARG A N 1
ATOM 797 C CA . ARG A 1 99 ? -4.673 -3.855 -19.812 1.00 95.56 99 ARG A CA 1
ATOM 798 C C . ARG A 1 99 ? -5.747 -3.274 -18.891 1.00 95.56 99 ARG A C 1
ATOM 800 O O . ARG A 1 99 ? -6.922 -3.487 -19.181 1.00 95.56 99 ARG A O 1
ATOM 807 N N . LEU A 1 100 ? -5.348 -2.663 -17.776 1.00 91.44 100 LEU A N 1
ATOM 808 C CA . LEU A 1 100 ? -6.243 -2.022 -16.809 1.00 91.44 100 LEU A CA 1
ATOM 809 C C . LEU A 1 100 ? -6.636 -0.626 -17.289 1.00 91.44 100 LEU A C 1
ATOM 811 O O . LEU A 1 100 ? -7.794 -0.249 -17.016 1.00 91.44 100 LEU A O 1
#

pLDDT: mean 92.19, std 7.79, range [62.09, 98.31]